Protein AF-A0AAU0F5E6-F1 (afdb_monomer)

Sequence (83 aa):
MSINLIGSHYTTNSSQFDHEWRIADNVDIFNNDMNLKAKQTGIVGEIAHTHQFEKGKLSSGYRISNTAIANDLVNLLVRRITM

Nearest PDB structures (foldseek):
  6h04-assembly1_C  TM=2.589E-01  e=2.825E-01  Homo sapiens
  6yfb-assembly1_AA  TM=2.560E-01  e=3.890E-01  Leviviridae sp.
  8b0g-assembly1_C  TM=2.467E-01  e=8.940E-01  Homo sapiens
  5fmw-assembly1_A  TM=1.518E-01  e=2.332E-01  Homo sapiens
  4v2t-assembly1_A  TM=3.160E-01  e=6.098E+00  Pleurotus ostreatus

Secondary structure (DSSP, 8-state):
-EEEEEEEEEEEEEEEEEEEEETTTTEEEEEEEEEEEEEEEEEEEEEEEEEEETTEEEEEEEEEEEEEEEEEEE---------

Organism: NCBI:txid1735111

Foldseek 3Di:
DDKDKDKDKDKDKDWDFDWDADPVVRDTLDTFTKIKIKIKIKMKIKDKDWDDDPVGIDMDIDMDMDMDIDMDMDGDDDDDPDD

Structure (mmCIF, N/CA/C/O backbone):
data_AF-A0AAU0F5E6-F1
#
_entry.id   AF-A0AAU0F5E6-F1
#
loop_
_atom_site.group_PDB
_atom_site.id
_atom_site.type_symbol
_atom_site.label_atom_id
_atom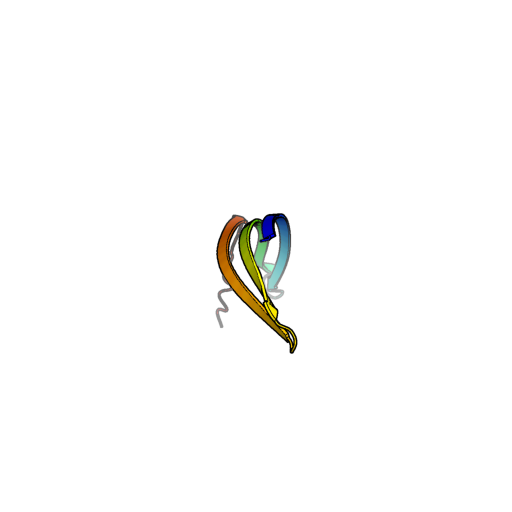_site.label_alt_id
_atom_site.label_comp_id
_atom_site.label_asym_id
_atom_site.label_entity_id
_atom_site.label_seq_id
_atom_site.pdbx_PDB_ins_code
_atom_site.Cartn_x
_atom_site.Cartn_y
_atom_sit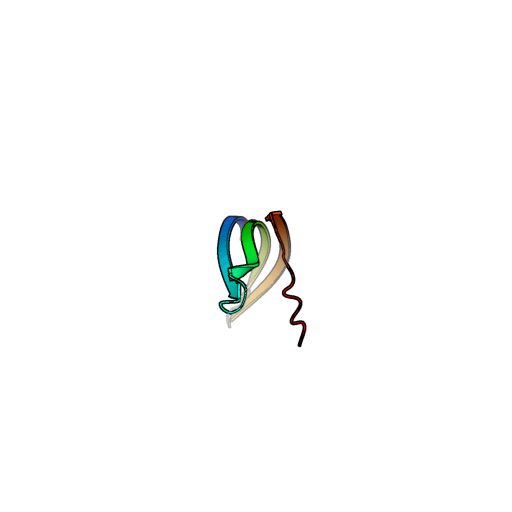e.Cartn_z
_atom_site.occupancy
_atom_site.B_iso_or_equiv
_atom_site.auth_seq_id
_atom_site.auth_comp_id
_atom_site.auth_asym_id
_atom_site.auth_atom_id
_atom_site.pdbx_PDB_model_num
ATOM 1 N N . MET A 1 1 ? -14.327 0.833 26.807 1.00 84.81 1 MET A N 1
ATOM 2 C CA . MET A 1 1 ? -14.466 0.966 25.340 1.00 84.81 1 MET A CA 1
ATOM 3 C C . MET A 1 1 ? -13.175 1.543 24.803 1.00 84.81 1 MET A C 1
ATOM 5 O O . MET A 1 1 ? -12.567 2.343 25.505 1.00 84.81 1 MET A O 1
ATOM 9 N N . SER A 1 2 ? -12.767 1.143 23.607 1.00 91.62 2 SER A N 1
ATOM 10 C CA . SER A 1 2 ? -11.608 1.685 22.903 1.00 91.62 2 SER A CA 1
ATOM 11 C C . SER A 1 2 ? -12.008 2.091 21.492 1.00 91.62 2 SER A C 1
ATOM 13 O O . SER A 1 2 ? -12.816 1.411 20.857 1.00 91.62 2 SER A O 1
ATOM 15 N N . ILE A 1 3 ? -11.430 3.190 21.017 1.00 94.69 3 ILE A N 1
ATOM 16 C CA . ILE A 1 3 ? -11.565 3.674 19.645 1.00 94.69 3 ILE A CA 1
ATOM 17 C C . ILE A 1 3 ? -10.149 3.844 19.102 1.00 94.69 3 ILE A C 1
ATOM 19 O O . ILE A 1 3 ? -9.348 4.537 19.727 1.00 94.69 3 ILE A O 1
ATOM 23 N N . ASN A 1 4 ? -9.854 3.225 17.961 1.00 95.31 4 ASN A N 1
ATOM 24 C CA . ASN A 1 4 ? -8.583 3.384 17.260 1.00 95.31 4 ASN A CA 1
ATOM 25 C C . ASN A 1 4 ? -8.834 3.890 15.842 1.00 95.31 4 ASN A C 1
ATOM 27 O O . ASN A 1 4 ? -9.760 3.437 15.167 1.00 95.31 4 ASN A O 1
ATOM 31 N N . LEU A 1 5 ? -7.978 4.798 15.384 1.00 96.06 5 LEU A N 1
ATOM 32 C CA . LEU A 1 5 ? -7.962 5.276 14.010 1.00 96.06 5 LEU A CA 1
ATOM 33 C C . LEU A 1 5 ? -6.521 5.275 13.509 1.00 96.06 5 LEU A C 1
ATOM 35 O O . LEU A 1 5 ? -5.659 5.925 14.096 1.00 96.06 5 LEU A O 1
ATOM 39 N N . ILE A 1 6 ? -6.268 4.545 12.427 1.00 96.88 6 ILE A N 1
ATOM 40 C CA . ILE A 1 6 ? -4.960 4.451 11.783 1.00 96.88 6 ILE A CA 1
ATOM 41 C C . ILE A 1 6 ? -5.109 4.879 10.329 1.00 96.88 6 ILE A C 1
ATOM 43 O O . ILE A 1 6 ? -5.963 4.362 9.610 1.00 96.88 6 ILE A O 1
ATOM 47 N N . GLY A 1 7 ? -4.265 5.812 9.898 1.00 96.94 7 GLY A N 1
ATOM 48 C CA . GLY A 1 7 ? -4.111 6.198 8.500 1.00 96.94 7 GLY A CA 1
ATOM 49 C C . GLY A 1 7 ? -2.741 5.779 7.977 1.00 96.94 7 GLY A C 1
ATOM 50 O O . GLY A 1 7 ? -1.759 5.800 8.718 1.00 96.94 7 GLY A O 1
ATOM 51 N N . SER A 1 8 ? -2.667 5.418 6.702 1.00 96.25 8 SER A N 1
ATOM 52 C CA . SER A 1 8 ? -1.410 5.168 6.003 1.00 96.25 8 SER A CA 1
ATOM 53 C C . SER A 1 8 ? -1.391 5.878 4.655 1.00 96.25 8 SER A C 1
ATOM 55 O O . SER A 1 8 ? -2.406 5.999 3.967 1.00 96.25 8 SER A O 1
ATOM 57 N N . HIS A 1 9 ? -0.215 6.371 4.282 1.00 96.88 9 HIS A N 1
ATOM 58 C CA . HIS A 1 9 ? 0.048 6.935 2.969 1.00 96.88 9 HIS A CA 1
ATOM 59 C C . HIS A 1 9 ? 1.478 6.584 2.588 1.00 96.88 9 HIS A C 1
ATOM 61 O O . HIS A 1 9 ? 2.411 6.921 3.318 1.00 96.88 9 HIS A O 1
ATOM 67 N N . TYR A 1 10 ? 1.658 5.921 1.455 1.00 95.62 10 TYR A N 1
ATOM 68 C CA . TYR A 1 10 ? 2.981 5.670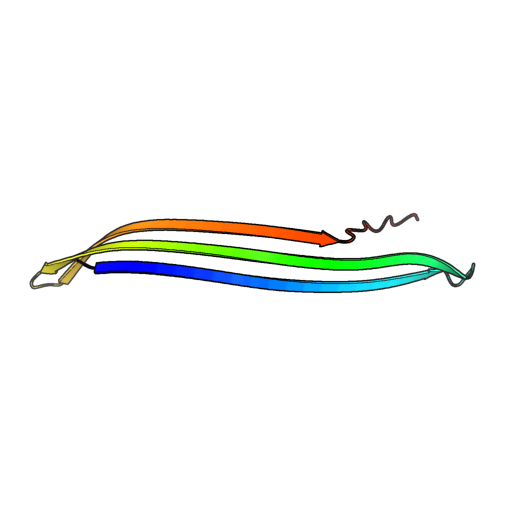 0.908 1.00 95.62 10 TYR A CA 1
ATOM 69 C C . TYR A 1 10 ? 2.969 5.734 -0.610 1.00 95.62 10 TYR A C 1
ATOM 71 O O . TYR A 1 10 ? 1.967 5.469 -1.275 1.00 95.62 10 TYR A O 1
ATOM 79 N N . THR A 1 11 ? 4.115 6.128 -1.151 1.00 96.25 11 THR A N 1
ATOM 80 C CA . THR A 1 11 ? 4.377 6.157 -2.584 1.00 96.25 11 THR A CA 1
ATOM 81 C C . THR A 1 11 ? 5.562 5.250 -2.863 1.00 96.25 11 THR A C 1
ATOM 83 O O . THR A 1 11 ? 6.625 5.422 -2.268 1.00 96.25 11 THR A O 1
ATOM 86 N N . THR A 1 12 ? 5.383 4.314 -3.782 1.00 95.94 12 THR A N 1
ATOM 87 C CA . THR A 1 12 ? 6.438 3.440 -4.286 1.00 95.94 12 THR A CA 1
ATOM 88 C C . THR A 1 12 ? 6.742 3.845 -5.718 1.00 95.94 12 THR A C 1
ATOM 90 O O . THR A 1 12 ? 5.831 3.976 -6.531 1.00 95.94 12 THR A O 1
ATOM 93 N N . ASN A 1 13 ? 8.021 4.050 -6.020 1.00 94.94 13 ASN A N 1
ATOM 94 C CA . ASN A 1 13 ? 8.491 4.285 -7.381 1.00 94.94 13 ASN A CA 1
ATOM 95 C C . ASN A 1 13 ? 9.293 3.058 -7.820 1.00 94.94 13 ASN A C 1
ATOM 97 O O . ASN A 1 13 ? 10.110 2.549 -7.050 1.00 94.94 13 ASN A O 1
ATOM 101 N N . SER A 1 14 ? 9.058 2.592 -9.036 1.00 91.50 14 SER A N 1
ATOM 102 C CA . SER A 1 14 ? 9.772 1.491 -9.668 1.00 91.50 14 SER A CA 1
ATOM 103 C C . SER A 1 14 ? 10.088 1.895 -11.098 1.00 91.50 14 SER A C 1
ATOM 105 O O . SER A 1 14 ? 9.247 2.482 -11.772 1.00 91.50 14 SER A O 1
ATOM 107 N N . SER A 1 15 ? 11.298 1.604 -11.556 1.00 91.38 15 SER A N 1
ATOM 108 C CA . SER A 1 15 ? 11.687 1.811 -12.943 1.00 91.38 15 SER A CA 1
ATOM 109 C C . SER A 1 15 ? 12.368 0.566 -13.485 1.00 91.38 15 SER A C 1
ATOM 111 O O . SER A 1 15 ? 12.995 -0.193 -12.741 1.00 91.38 15 SER A O 1
ATOM 113 N N . GLN A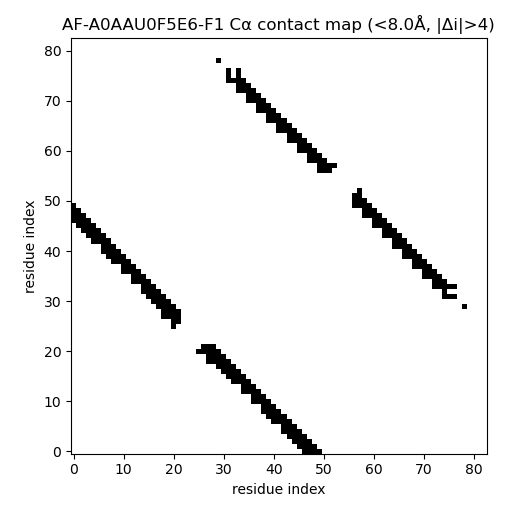 1 16 ? 12.240 0.363 -14.788 1.00 88.25 16 GLN A N 1
ATOM 114 C CA . GLN A 1 16 ? 12.941 -0.677 -15.519 1.00 88.25 16 GLN A CA 1
ATOM 115 C C . GLN A 1 16 ? 13.449 -0.079 -16.819 1.00 88.25 16 GLN A C 1
ATOM 117 O O . GLN A 1 16 ? 12.678 0.509 -17.568 1.00 88.25 16 GLN A O 1
ATOM 122 N N . PHE A 1 17 ? 14.737 -0.269 -17.073 1.00 89.94 17 PHE A N 1
ATOM 123 C CA . PHE A 1 17 ? 15.376 0.096 -18.323 1.00 89.94 17 PHE A CA 1
ATOM 124 C C . PHE A 1 17 ? 15.994 -1.162 -18.925 1.00 89.94 17 PHE A C 1
ATOM 126 O O . PHE A 1 17 ? 16.873 -1.765 -18.307 1.00 89.94 17 PHE A O 1
ATOM 133 N N . ASP A 1 18 ? 15.488 -1.591 -20.076 1.00 86.75 18 ASP A N 1
ATOM 134 C CA . ASP A 1 18 ? 15.835 -2.873 -20.679 1.00 86.75 18 ASP A CA 1
ATOM 135 C C . ASP A 1 18 ? 15.911 -2.754 -22.204 1.00 86.75 18 ASP A C 1
ATOM 137 O O . ASP A 1 18 ? 15.029 -2.162 -22.827 1.00 86.75 18 ASP A O 1
ATOM 141 N N . HIS A 1 19 ? 16.977 -3.302 -22.789 1.00 87.81 19 HIS A N 1
ATOM 142 C CA . HIS A 1 19 ? 17.235 -3.269 -24.225 1.00 87.81 19 HIS A CA 1
ATOM 143 C C . HIS A 1 19 ? 17.636 -4.652 -24.750 1.00 87.81 19 HIS A C 1
ATOM 145 O O . HIS A 1 19 ? 18.503 -5.309 -24.172 1.00 87.81 19 HIS A O 1
ATOM 151 N N . GLU A 1 20 ? 17.087 -5.062 -25.895 1.00 85.31 20 GLU A N 1
ATOM 152 C CA . GLU A 1 20 ? 17.461 -6.299 -26.592 1.00 85.31 20 GLU A CA 1
ATOM 153 C C . GLU A 1 20 ? 17.914 -5.982 -28.021 1.00 85.31 20 GLU A C 1
ATOM 155 O O . GLU A 1 20 ? 17.197 -5.352 -28.798 1.00 85.31 20 GLU A O 1
ATOM 160 N N . TRP A 1 21 ? 19.105 -6.460 -28.388 1.00 88.81 21 TRP A N 1
ATOM 161 C CA . TRP A 1 21 ? 19.733 -6.179 -29.680 1.00 88.81 21 TRP A CA 1
ATOM 162 C C . TRP A 1 21 ? 19.864 -7.446 -30.517 1.00 88.81 21 TRP A C 1
ATOM 164 O O . TRP A 1 21 ? 20.365 -8.471 -30.045 1.00 88.81 21 TRP A O 1
ATOM 174 N N . ARG A 1 22 ? 19.505 -7.367 -31.800 1.00 87.94 22 ARG A N 1
ATOM 175 C CA . ARG A 1 22 ? 19.786 -8.429 -32.770 1.00 87.94 22 ARG A CA 1
ATOM 176 C C . ARG A 1 22 ? 21.124 -8.171 -33.456 1.00 87.94 22 ARG A C 1
ATOM 178 O O . ARG A 1 22 ? 21.220 -7.324 -34.339 1.00 87.94 22 ARG A O 1
ATOM 185 N N . ILE A 1 23 ? 22.139 -8.952 -33.079 1.00 87.56 23 ILE A N 1
ATOM 186 C CA . ILE A 1 23 ? 23.528 -8.801 -33.558 1.00 87.56 23 ILE A CA 1
ATOM 187 C C . ILE A 1 23 ? 23.639 -8.954 -35.083 1.00 87.56 23 ILE A C 1
ATOM 189 O O . ILE A 1 23 ? 24.421 -8.242 -35.701 1.00 87.56 23 ILE A O 1
ATOM 193 N N . ALA A 1 24 ? 22.845 -9.844 -35.691 1.00 86.94 24 ALA A N 1
ATOM 194 C CA . ALA A 1 24 ? 22.907 -10.131 -37.128 1.00 86.94 24 ALA A CA 1
ATOM 195 C C . ALA A 1 24 ? 22.690 -8.888 -38.011 1.00 86.94 24 ALA A C 1
ATOM 197 O O . ALA A 1 24 ? 23.347 -8.748 -39.039 1.00 86.94 24 ALA A O 1
ATOM 198 N N . ASP A 1 25 ? 21.823 -7.972 -37.567 1.00 88.31 25 ASP A N 1
ATOM 199 C CA . ASP A 1 25 ? 21.384 -6.825 -38.370 1.00 88.31 25 ASP A CA 1
ATOM 200 C C . ASP A 1 25 ? 21.617 -5.486 -37.650 1.00 88.31 25 ASP A C 1
ATOM 202 O O . ASP A 1 25 ? 21.239 -4.433 -38.156 1.00 88.31 25 ASP A O 1
ATOM 206 N N . ASN A 1 26 ? 22.209 -5.525 -36.451 1.00 83.81 26 ASN A N 1
ATOM 207 C CA . ASN A 1 26 ? 22.421 -4.375 -35.572 1.00 83.81 26 ASN A CA 1
ATOM 208 C C . ASN A 1 26 ? 21.130 -3.583 -35.261 1.00 83.81 26 ASN A C 1
ATOM 210 O O . ASN A 1 26 ? 21.126 -2.351 -35.253 1.00 83.81 26 ASN A O 1
ATOM 214 N N . VAL A 1 27 ? 20.024 -4.295 -35.022 1.00 87.62 27 VAL A N 1
ATOM 215 C CA . VAL A 1 27 ? 18.7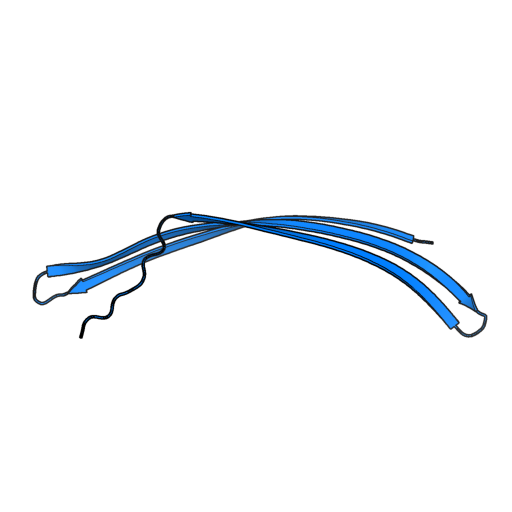01 -3.703 -34.749 1.00 87.62 27 VAL A CA 1
ATOM 216 C C . VAL A 1 27 ? 18.376 -3.782 -33.257 1.00 87.62 27 VAL A C 1
ATOM 218 O O . VAL A 1 27 ? 18.503 -4.851 -32.660 1.00 87.62 27 VAL A O 1
ATOM 221 N N . ASP A 1 28 ? 17.914 -2.668 -32.681 1.00 83.94 28 ASP A N 1
ATOM 222 C CA . ASP A 1 28 ? 17.267 -2.626 -31.363 1.00 83.94 28 ASP A CA 1
ATOM 223 C C . ASP A 1 28 ? 15.851 -3.200 -31.498 1.00 83.94 28 ASP A C 1
ATOM 225 O O . ASP A 1 28 ? 14.971 -2.585 -32.108 1.00 83.94 28 ASP A O 1
ATOM 229 N N . ILE A 1 29 ? 15.650 -4.428 -31.028 1.00 84.94 29 ILE A N 1
ATOM 230 C CA . ILE A 1 29 ? 14.377 -5.147 -31.181 1.00 84.94 29 ILE A CA 1
ATOM 231 C C . ILE A 1 29 ? 13.479 -5.005 -29.952 1.00 84.94 29 ILE A C 1
ATOM 233 O O . ILE A 1 29 ? 12.303 -5.373 -30.006 1.00 84.94 29 ILE A O 1
ATOM 237 N N . PHE A 1 30 ? 14.007 -4.466 -28.855 1.00 85.56 30 PHE A N 1
ATOM 238 C CA . PHE A 1 30 ? 13.252 -4.225 -27.639 1.00 85.56 30 PHE A CA 1
ATOM 239 C C . PHE A 1 30 ? 13.889 -3.076 -26.877 1.00 85.56 30 PHE A C 1
ATOM 241 O O . PHE A 1 30 ? 15.039 -3.177 -26.486 1.00 85.56 30 PHE A O 1
ATOM 248 N N . ASN A 1 31 ? 13.111 -2.033 -26.615 1.00 85.69 31 ASN A N 1
ATOM 249 C CA . ASN A 1 31 ? 13.507 -0.917 -25.770 1.00 85.69 31 ASN A CA 1
ATOM 250 C C . ASN A 1 31 ? 12.360 -0.644 -24.797 1.00 85.69 31 ASN A C 1
ATOM 252 O O . ASN A 1 31 ? 11.273 -0.217 -25.200 1.00 85.69 31 ASN A O 1
ATOM 256 N N . ASN A 1 32 ? 12.595 -0.941 -23.525 1.00 86.75 32 ASN A N 1
ATOM 257 C CA . ASN A 1 32 ? 11.644 -0.743 -22.450 1.00 86.75 32 ASN A CA 1
ATOM 258 C C . ASN A 1 32 ? 12.236 0.195 -21.403 1.00 86.75 32 ASN A C 1
ATOM 260 O O . ASN A 1 32 ? 13.042 -0.214 -20.574 1.00 86.75 32 ASN A O 1
ATOM 264 N N . ASP A 1 33 ? 11.777 1.439 -21.433 1.00 89.62 33 ASP A N 1
ATOM 265 C CA . ASP A 1 33 ? 11.982 2.443 -20.392 1.00 89.62 33 ASP A CA 1
ATOM 266 C C . ASP A 1 33 ? 10.667 2.630 -19.626 1.00 89.62 33 ASP A C 1
ATOM 268 O O . ASP A 1 33 ? 9.844 3.473 -19.985 1.00 89.62 33 ASP A O 1
ATOM 272 N N . MET A 1 34 ? 10.415 1.752 -18.655 1.00 91.31 34 MET A N 1
ATOM 273 C CA . MET A 1 34 ? 9.207 1.734 -17.831 1.00 91.31 34 MET A CA 1
ATOM 274 C C . MET A 1 34 ? 9.424 2.515 -16.538 1.00 91.31 34 MET A C 1
ATOM 276 O O . MET A 1 34 ? 10.421 2.332 -15.836 1.00 91.31 34 MET A O 1
ATOM 280 N N . ASN A 1 35 ? 8.424 3.308 -16.158 1.00 91.94 35 ASN A N 1
ATOM 281 C CA . ASN A 1 35 ? 8.384 4.014 -14.884 1.00 91.94 35 ASN A CA 1
ATOM 282 C C . ASN A 1 35 ? 6.995 3.882 -14.249 1.00 91.94 35 ASN A C 1
ATOM 284 O O . ASN A 1 35 ? 5.998 4.331 -14.812 1.00 91.94 35 ASN A O 1
ATOM 288 N N . LEU A 1 36 ? 6.934 3.265 -13.072 1.00 91.94 36 LEU A N 1
ATOM 289 C CA . LEU A 1 36 ? 5.721 3.021 -12.306 1.00 91.94 36 LEU A CA 1
ATOM 290 C C . LEU A 1 36 ? 5.784 3.747 -10.963 1.00 91.94 36 LEU A C 1
ATOM 292 O O . LEU A 1 36 ? 6.621 3.458 -10.106 1.00 91.94 36 LEU A O 1
ATOM 296 N N . LYS A 1 37 ? 4.810 4.620 -10.736 1.00 95.56 37 LYS A N 1
ATOM 297 C CA . LYS A 1 37 ? 4.558 5.271 -9.457 1.00 95.56 37 LYS A CA 1
ATOM 298 C C . LYS A 1 37 ? 3.236 4.782 -8.879 1.00 95.56 37 LYS A C 1
ATOM 300 O O . LYS A 1 37 ? 2.159 5.173 -9.323 1.00 95.56 37 LYS A O 1
ATOM 305 N N . ALA A 1 38 ? 3.323 3.954 -7.848 1.00 95.75 38 ALA A N 1
ATOM 306 C CA . ALA A 1 38 ? 2.176 3.465 -7.098 1.00 95.75 38 ALA A CA 1
ATOM 307 C C . ALA A 1 38 ? 1.969 4.328 -5.849 1.00 95.75 38 ALA A C 1
ATOM 309 O O . ALA A 1 38 ? 2.856 4.448 -5.004 1.00 95.75 38 ALA A O 1
ATOM 310 N N . LYS A 1 39 ? 0.794 4.937 -5.717 1.00 97.31 39 LYS A N 1
ATOM 311 C CA . LYS A 1 39 ? 0.363 5.657 -4.515 1.00 97.31 39 LYS A CA 1
ATOM 312 C C . LYS A 1 39 ? -0.671 4.807 -3.801 1.00 97.31 39 LYS A C 1
ATOM 314 O O . LYS A 1 39 ? -1.684 4.449 -4.398 1.00 97.31 39 LYS A O 1
ATOM 319 N N . GLN A 1 40 ? -0.443 4.527 -2.526 1.00 97.00 40 GLN A N 1
ATOM 320 C CA . GLN A 1 40 ? -1.381 3.786 -1.701 1.00 97.00 40 GLN A CA 1
ATOM 321 C C . GLN A 1 40 ? -1.761 4.597 -0.470 1.00 97.00 40 GLN A C 1
ATOM 323 O O . GLN A 1 40 ? -0.902 5.105 0.256 1.00 97.00 40 GLN A O 1
ATOM 328 N N . THR A 1 41 ? -3.063 4.704 -0.235 1.00 97.25 41 THR A N 1
ATOM 329 C CA . THR A 1 41 ? -3.630 5.281 0.980 1.00 97.25 41 THR A CA 1
ATOM 330 C C . THR A 1 41 ? -4.494 4.252 1.681 1.00 97.25 41 THR A C 1
ATOM 332 O O . THR A 1 41 ? -5.169 3.442 1.047 1.00 97.25 41 THR A O 1
ATOM 335 N N . GLY A 1 42 ? -4.459 4.259 3.005 1.00 96.44 42 GLY A N 1
ATOM 336 C CA . GLY A 1 42 ? -5.234 3.352 3.830 1.00 96.44 42 GLY A CA 1
ATOM 337 C C . GLY A 1 42 ? -5.816 4.070 5.030 1.00 96.44 42 GLY A C 1
ATOM 338 O O . GLY A 1 42 ? -5.220 4.999 5.573 1.00 96.44 42 GLY A O 1
ATOM 339 N N . ILE A 1 43 ? -6.986 3.620 5.456 1.00 97.56 43 ILE A N 1
ATOM 340 C CA . ILE A 1 43 ? -7.596 4.012 6.717 1.00 97.56 43 ILE A CA 1
ATOM 341 C C . ILE A 1 43 ? -8.205 2.782 7.377 1.00 97.56 43 ILE A C 1
ATOM 343 O O . ILE A 1 43 ? -8.820 1.941 6.718 1.00 97.56 43 ILE A O 1
ATOM 347 N N . VAL A 1 44 ? -8.021 2.675 8.686 1.00 97.56 44 VAL A N 1
ATOM 348 C CA . VAL A 1 44 ? -8.598 1.639 9.538 1.00 97.56 44 VAL A CA 1
ATOM 349 C C . VAL A 1 44 ? -9.184 2.325 10.761 1.00 97.56 44 VAL A C 1
ATOM 351 O O . VAL A 1 44 ? -8.466 2.990 11.502 1.00 97.56 44 VAL A O 1
ATOM 354 N N . GLY A 1 45 ? -10.484 2.157 10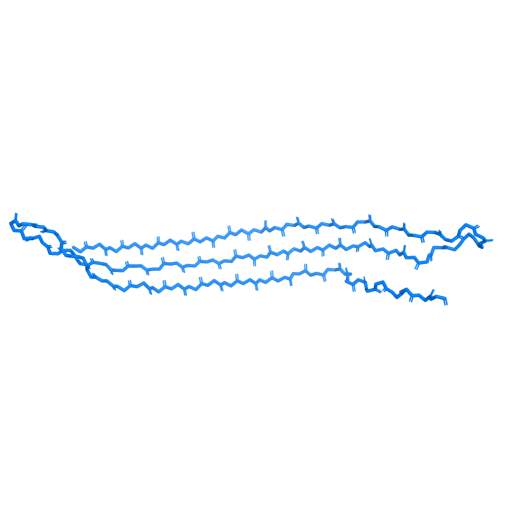.965 1.00 97.12 45 GLY A N 1
ATOM 355 C CA . GLY A 1 45 ? -11.189 2.570 12.170 1.00 97.12 45 GLY A CA 1
ATOM 356 C C . GLY A 1 45 ? -11.670 1.347 12.939 1.00 97.12 45 GLY A C 1
ATOM 357 O O . GLY A 1 45 ? -12.217 0.414 12.348 1.00 97.12 45 GLY A O 1
ATOM 358 N N . GLU A 1 46 ? -11.482 1.350 14.252 1.00 97.19 46 GLU A N 1
ATOM 359 C CA . GLU A 1 46 ? -11.901 0.267 15.137 1.00 97.19 46 GLU A CA 1
ATOM 360 C C . GLU A 1 46 ? -12.616 0.831 16.360 1.00 97.19 46 GLU A C 1
ATOM 362 O O . GLU A 1 46 ? -12.152 1.788 16.980 1.00 97.19 46 GLU A O 1
ATOM 367 N N . ILE A 1 47 ? -13.723 0.196 16.735 1.00 95.50 47 ILE A N 1
ATOM 368 C CA . ILE A 1 47 ? -14.376 0.390 18.027 1.00 95.50 47 ILE A CA 1
ATOM 369 C C . ILE A 1 47 ? -14.492 -0.962 18.717 1.00 95.50 47 ILE A C 1
ATOM 371 O O . ILE A 1 47 ? -14.971 -1.926 18.120 1.00 95.50 47 ILE A O 1
ATOM 375 N N . ALA A 1 48 ? -14.067 -1.042 19.975 1.00 94.94 48 ALA A N 1
ATOM 376 C CA . ALA A 1 48 ? -14.179 -2.259 20.765 1.00 94.94 48 ALA A CA 1
ATOM 377 C C . ALA A 1 48 ? -14.697 -1.983 22.179 1.00 94.94 48 ALA A C 1
ATOM 379 O O . ALA A 1 48 ? -14.431 -0.955 22.809 1.00 94.94 48 ALA A O 1
ATOM 380 N N . HIS A 1 49 ? -15.450 -2.940 22.697 1.00 94.88 49 HIS A N 1
ATOM 381 C CA . HIS A 1 49 ? -15.923 -2.990 24.065 1.00 94.88 49 HIS A CA 1
ATOM 382 C C . HIS A 1 49 ? -15.440 -4.294 24.695 1.00 94.88 49 HIS A C 1
ATOM 384 O O . HIS A 1 49 ? -15.657 -5.369 24.142 1.00 94.88 49 HIS A O 1
ATOM 390 N N . THR A 1 50 ? -14.793 -4.189 25.852 1.00 94.06 50 THR A N 1
ATOM 391 C CA . THR A 1 50 ? -14.321 -5.338 26.624 1.00 94.06 50 THR A CA 1
ATOM 392 C C . THR A 1 50 ? -15.081 -5.390 27.935 1.00 94.06 50 THR A C 1
ATOM 394 O O . THR A 1 50 ? -15.020 -4.441 28.716 1.00 94.06 50 THR A O 1
ATOM 397 N N . HIS A 1 51 ? -15.759 -6.506 28.179 1.00 93.50 51 HIS A N 1
ATOM 398 C CA . HIS A 1 51 ? -16.358 -6.829 29.462 1.00 93.50 51 HIS A CA 1
ATOM 399 C C . HIS A 1 51 ? -15.422 -7.749 30.254 1.00 93.50 51 HIS A C 1
ATOM 401 O O . HIS A 1 51 ? -14.895 -8.734 29.726 1.00 93.50 51 HIS A O 1
ATOM 407 N N . GLN A 1 52 ? -15.212 -7.426 31.528 1.00 93.31 52 GLN A N 1
ATOM 408 C CA . GLN A 1 52 ? -14.382 -8.200 32.447 1.00 93.31 52 GLN A CA 1
ATOM 409 C C . GLN A 1 52 ? -15.280 -9.056 33.346 1.00 93.31 52 GLN A C 1
ATOM 411 O O . GLN A 1 52 ? -16.144 -8.532 34.040 1.00 93.31 52 GLN A O 1
ATOM 416 N N . PHE A 1 53 ? -15.049 -10.365 33.359 1.00 92.38 53 PHE A N 1
ATOM 417 C CA . PHE A 1 53 ? -15.652 -11.314 34.295 1.00 92.38 53 PHE A CA 1
ATOM 418 C C . PHE A 1 53 ? -14.606 -11.769 35.321 1.00 92.38 53 PHE A C 1
ATOM 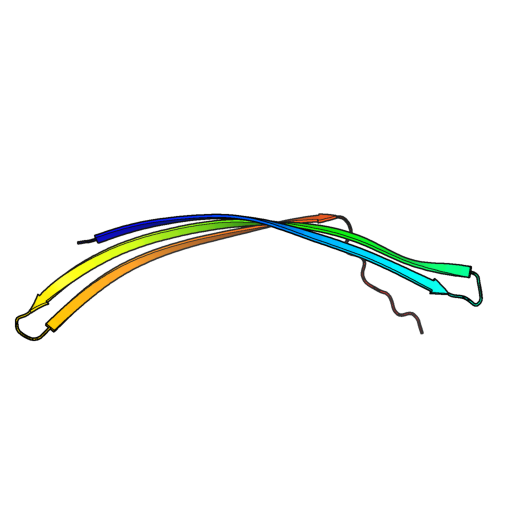420 O O . PHE A 1 53 ? -13.401 -11.625 35.095 1.00 92.38 53 PHE A O 1
ATOM 427 N N . GLU A 1 54 ? -15.053 -12.394 36.413 1.00 91.38 54 GLU A N 1
ATOM 428 C CA . GLU A 1 54 ? -14.163 -13.008 37.415 1.00 91.38 54 GLU A CA 1
ATOM 429 C C . GLU A 1 54 ? -13.193 -14.033 36.811 1.00 91.38 54 GLU A C 1
ATOM 431 O O . GLU A 1 54 ? -12.049 -14.130 37.241 1.00 91.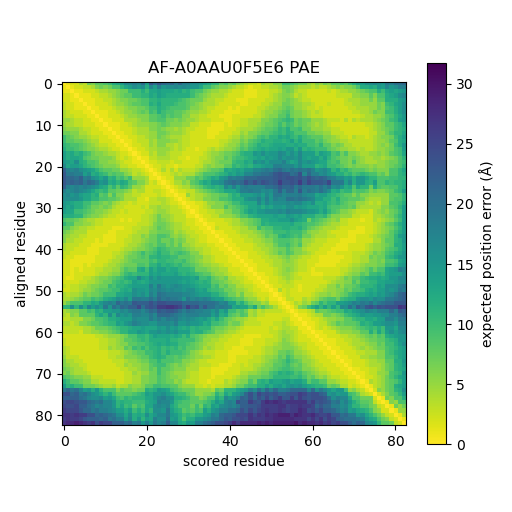38 54 GLU A O 1
ATOM 436 N N . LYS A 1 55 ? -13.632 -14.785 35.792 1.00 90.44 55 LYS A N 1
ATOM 437 C CA . LYS A 1 55 ? -12.850 -15.871 35.175 1.00 90.44 55 LYS A CA 1
ATOM 438 C C . LYS A 1 55 ? -12.298 -15.544 33.781 1.00 90.44 55 LYS A C 1
ATOM 440 O O . LYS A 1 55 ? -11.766 -16.436 33.127 1.00 90.44 55 LYS A O 1
ATOM 445 N N . GLY A 1 56 ? -12.418 -14.304 33.292 1.00 89.50 56 GLY A N 1
ATOM 446 C CA . GLY A 1 56 ? -11.904 -13.958 31.960 1.00 89.50 56 GLY A CA 1
ATOM 447 C C . GLY A 1 56 ? -12.375 -12.619 31.395 1.00 89.50 56 GLY A C 1
ATOM 448 O O . GLY A 1 56 ? -13.076 -11.857 32.055 1.00 89.50 56 GLY A O 1
ATOM 449 N N . LYS A 1 57 ? -11.982 -12.330 30.150 1.00 93.19 57 LYS A N 1
ATOM 450 C CA . LYS A 1 57 ? -12.362 -11.114 29.411 1.00 93.19 57 LYS A CA 1
ATOM 451 C C . LYS A 1 57 ? -13.072 -11.497 28.121 1.00 93.19 57 LYS A C 1
ATOM 453 O O . LYS A 1 57 ? -12.600 -12.387 27.420 1.00 93.19 57 LYS A O 1
ATOM 458 N N . LEU A 1 58 ? -14.151 -10.798 27.787 1.00 91.62 58 LEU A N 1
ATOM 459 C CA . LEU A 1 58 ? -14.798 -10.893 26.480 1.00 91.62 58 LEU A CA 1
ATOM 460 C C . LEU A 1 58 ? -14.714 -9.538 25.789 1.00 91.62 58 LEU A C 1
ATOM 462 O O . LEU A 1 58 ? -15.159 -8.539 26.348 1.00 91.62 58 LEU A O 1
ATOM 466 N N . SER A 1 59 ? -14.170 -9.515 24.576 1.00 90.75 59 SER A N 1
ATOM 467 C CA . SER A 1 59 ? -14.116 -8.317 23.738 1.00 90.75 59 SER A CA 1
ATOM 468 C C . SER A 1 59 ? -14.983 -8.496 22.499 1.00 90.75 59 SER A C 1
ATOM 470 O O . SER A 1 59 ? -14.916 -9.527 21.837 1.00 90.75 59 SER A O 1
ATOM 472 N N . SER A 1 60 ? -15.757 -7.470 22.167 1.00 92.56 60 SER A N 1
ATOM 473 C CA . SER A 1 60 ? -16.570 -7.376 20.951 1.00 92.56 60 SER A CA 1
ATOM 474 C C . SER A 1 60 ? -16.356 -6.017 20.295 1.00 92.56 60 SER A C 1
ATOM 476 O O . SER A 1 60 ? -16.154 -5.030 21.003 1.00 92.56 60 SER A O 1
ATOM 478 N N . GLY A 1 61 ? -16.439 -5.925 18.971 1.00 94.88 61 GLY A N 1
ATOM 479 C CA . GLY A 1 61 ? -16.205 -4.662 18.280 1.00 94.88 61 GLY A CA 1
ATOM 480 C C . GLY A 1 61 ? -16.469 -4.713 16.782 1.00 94.88 61 GLY A C 1
ATOM 481 O O . GLY A 1 61 ? -16.780 -5.769 16.235 1.00 94.88 61 GLY A O 1
ATOM 482 N N . TYR A 1 62 ? -16.309 -3.559 16.139 1.00 95.19 62 TYR A N 1
ATOM 483 C CA . TYR A 1 62 ? -16.419 -3.386 14.694 1.00 95.19 62 TYR A CA 1
ATOM 484 C C . TYR A 1 62 ? -15.146 -2.742 14.150 1.00 95.19 62 TYR A C 1
ATOM 486 O O . TYR A 1 62 ? -14.592 -1.824 14.759 1.00 95.19 62 TYR A O 1
ATOM 494 N N . ARG A 1 63 ? -14.710 -3.215 12.981 1.00 96.44 63 ARG A N 1
ATOM 495 C CA . ARG A 1 63 ? -13.596 -2.651 12.219 1.00 96.44 63 ARG A CA 1
ATOM 496 C C . ARG A 1 63 ? -14.085 -2.260 10.835 1.00 96.44 63 ARG A C 1
ATOM 498 O O . ARG A 1 63 ? -14.694 -3.072 10.145 1.00 96.44 63 ARG A O 1
ATOM 505 N N . ILE A 1 64 ? -13.773 -1.037 10.428 1.00 94.94 64 ILE A N 1
ATOM 506 C CA . ILE A 1 64 ? -13.994 -0.538 9.073 1.00 94.94 64 ILE A CA 1
ATOM 507 C C . ILE A 1 64 ? -12.627 -0.201 8.492 1.00 94.94 64 ILE A C 1
ATOM 509 O O . ILE A 1 64 ? -11.807 0.436 9.152 1.00 94.94 64 ILE A O 1
ATOM 513 N N . SER A 1 65 ? -12.369 -0.623 7.260 1.00 96.38 65 SER A N 1
ATOM 514 C CA . SER A 1 65 ? -11.125 -0.294 6.572 1.00 96.38 65 SER A CA 1
ATOM 515 C C . SER A 1 65 ? -11.366 0.050 5.115 1.00 96.38 65 SER A C 1
ATOM 517 O O . SER A 1 65 ? -12.159 -0.608 4.443 1.00 96.38 65 SER A O 1
ATOM 519 N N . ASN A 1 66 ? -10.634 1.042 4.620 1.00 96.00 66 ASN A N 1
ATOM 520 C CA . ASN A 1 66 ? -10.555 1.353 3.202 1.00 96.00 66 ASN A CA 1
ATOM 521 C C . ASN A 1 66 ? -9.085 1.437 2.793 1.00 96.00 66 ASN A C 1
ATOM 523 O O . ASN A 1 66 ? -8.243 1.936 3.538 1.00 96.00 66 ASN A O 1
ATOM 527 N N . THR A 1 67 ? -8.764 0.898 1.625 1.00 96.69 67 THR A N 1
ATOM 528 C CA . THR A 1 67 ? -7.443 1.018 1.018 1.00 96.69 67 THR A CA 1
ATOM 529 C C . THR A 1 67 ? -7.639 1.369 -0.444 1.00 96.69 67 THR A C 1
ATOM 531 O O . THR A 1 67 ? -8.361 0.667 -1.151 1.00 96.69 67 THR A O 1
ATOM 534 N N . ALA A 1 68 ? -7.005 2.449 -0.883 1.00 96.19 68 ALA A N 1
ATOM 535 C CA . ALA A 1 68 ? -7.020 2.905 -2.261 1.00 96.19 68 ALA A CA 1
ATOM 536 C C . ALA A 1 68 ? -5.605 2.832 -2.834 1.00 96.19 68 ALA A C 1
ATOM 538 O 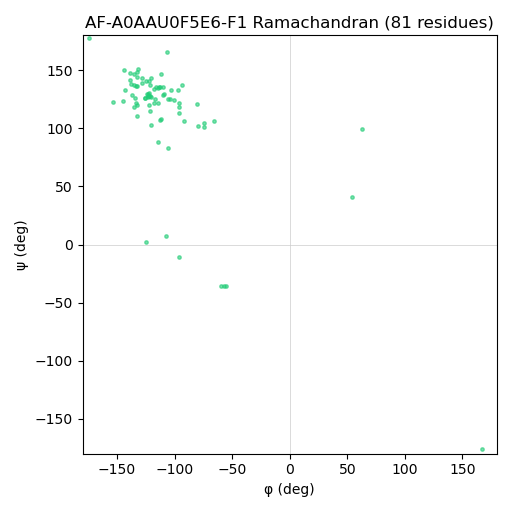O . ALA A 1 68 ? -4.638 3.232 -2.184 1.00 96.19 68 ALA A O 1
ATOM 539 N N . ILE A 1 69 ? -5.494 2.316 -4.056 1.00 95.50 69 ILE A N 1
ATOM 540 C CA . ILE A 1 69 ? -4.236 2.202 -4.793 1.00 95.50 69 ILE A CA 1
ATOM 541 C C . ILE A 1 69 ? -4.430 2.890 -6.139 1.00 95.50 69 ILE A C 1
ATOM 543 O O . ILE A 1 69 ? -5.366 2.573 -6.872 1.00 95.50 69 ILE A O 1
ATOM 547 N N . ALA A 1 70 ? -3.546 3.830 -6.455 1.00 95.25 70 ALA A N 1
ATOM 548 C CA . ALA A 1 70 ? -3.493 4.516 -7.735 1.00 95.25 70 ALA A CA 1
ATOM 549 C C . ALA A 1 70 ? -2.119 4.289 -8.366 1.00 95.25 70 ALA A C 1
ATOM 551 O O . ALA A 1 70 ? -1.098 4.539 -7.729 1.00 95.25 70 ALA A O 1
ATOM 552 N N . ASN A 1 71 ? -2.105 3.836 -9.617 1.00 91.88 71 ASN A N 1
ATOM 553 C CA . ASN A 1 71 ? -0.884 3.604 -10.376 1.00 91.88 71 ASN A CA 1
ATOM 554 C C . ASN A 1 71 ? -0.772 4.643 -11.486 1.00 91.88 71 ASN A C 1
ATOM 556 O O . ASN A 1 71 ? -1.711 4.837 -12.256 1.00 91.88 71 ASN A O 1
ATOM 560 N N . ASP A 1 72 ? 0.382 5.285 -11.549 1.00 92.19 72 ASP A N 1
ATOM 561 C CA . ASP A 1 72 ? 0.799 6.152 -12.638 1.00 92.19 72 ASP A CA 1
ATOM 562 C C . ASP A 1 72 ? 1.950 5.441 -13.352 1.00 92.19 72 ASP A C 1
ATOM 564 O O . ASP A 1 72 ? 3.015 5.237 -12.768 1.00 92.19 72 ASP A O 1
ATOM 568 N N . LEU A 1 73 ? 1.677 4.942 -14.555 1.00 90.25 73 LEU A N 1
ATOM 569 C CA . LEU A 1 73 ? 2.562 4.057 -15.302 1.00 90.25 73 LEU A CA 1
ATOM 570 C C . LEU A 1 73 ? 2.885 4.688 -16.651 1.00 90.25 73 LEU A C 1
ATOM 572 O O . LEU A 1 73 ? 1.997 4.891 -17.480 1.00 90.25 73 LEU A O 1
ATOM 576 N N . VAL A 1 74 ? 4.168 4.931 -16.880 1.00 86.62 74 VAL A N 1
ATOM 577 C CA . VAL A 1 74 ? 4.714 5.333 -18.171 1.00 86.62 74 VAL A CA 1
ATOM 578 C C . VAL A 1 74 ? 5.397 4.122 -18.782 1.00 86.62 74 VAL A C 1
ATOM 580 O O . VAL A 1 74 ? 6.280 3.540 -18.159 1.00 86.62 74 VAL A O 1
ATOM 583 N N . ASN A 1 75 ? 4.980 3.791 -20.006 1.00 75.19 75 ASN A N 1
ATOM 584 C CA . ASN A 1 75 ? 5.518 2.718 -20.838 1.00 75.19 75 ASN A CA 1
ATOM 585 C C . ASN A 1 75 ? 5.356 1.307 -20.234 1.00 75.19 75 ASN A C 1
ATOM 587 O O . ASN A 1 75 ? 6.127 0.862 -19.391 1.00 75.19 75 ASN A O 1
ATOM 591 N N . LEU A 1 76 ? 4.332 0.586 -20.700 1.00 72.44 76 LEU A N 1
ATOM 592 C CA . LEU A 1 76 ? 4.124 -0.836 -20.418 1.00 72.44 76 LEU A CA 1
ATOM 593 C C . LEU A 1 76 ? 4.265 -1.596 -21.737 1.00 72.44 76 LEU A C 1
ATOM 595 O O . LEU A 1 76 ? 3.283 -1.759 -22.465 1.00 72.44 76 LEU A O 1
ATOM 599 N N . LEU A 1 77 ? 5.483 -2.007 -22.087 1.00 71.12 77 LEU A N 1
ATOM 600 C CA . LEU A 1 77 ? 5.734 -2.634 -23.383 1.00 71.12 77 LEU A CA 1
ATOM 601 C C . LEU A 1 77 ? 5.706 -4.164 -23.272 1.00 71.12 77 LEU A C 1
ATOM 603 O O . LEU A 1 77 ? 6.482 -4.786 -22.550 1.00 71.12 77 LEU A O 1
ATOM 607 N N . VAL A 1 78 ? 4.772 -4.781 -23.998 1.00 60.56 78 VAL A N 1
ATOM 608 C CA . VAL A 1 78 ? 4.639 -6.240 -24.093 1.00 60.56 78 VAL A CA 1
ATOM 609 C C . VAL A 1 78 ? 5.661 -6.772 -25.095 1.00 60.56 78 VAL A C 1
ATOM 611 O O . VAL A 1 78 ? 5.623 -6.425 -26.276 1.00 60.56 78 VAL A O 1
ATOM 614 N N . ARG A 1 79 ? 6.547 -7.665 -24.643 1.00 64.25 79 ARG A N 1
ATOM 615 C CA . ARG A 1 79 ? 7.516 -8.363 -25.498 1.00 64.25 79 ARG A CA 1
ATOM 616 C C . ARG A 1 79 ? 6.783 -9.284 -26.483 1.00 64.25 79 ARG A C 1
ATOM 618 O O . ARG A 1 79 ? 6.288 -10.343 -26.096 1.00 64.25 79 ARG A O 1
ATOM 625 N N . ARG A 1 80 ? 6.719 -8.911 -27.767 1.00 56.69 80 ARG A N 1
ATOM 626 C CA . ARG A 1 80 ? 6.347 -9.846 -28.843 1.00 56.69 80 ARG A CA 1
ATOM 627 C C . ARG A 1 80 ? 7.564 -10.699 -29.188 1.00 56.69 80 ARG A C 1
ATOM 629 O O . ARG A 1 80 ? 8.463 -10.245 -29.887 1.00 56.69 80 ARG A O 1
ATOM 636 N N . ILE A 1 81 ? 7.582 -11.939 -28.705 1.00 56.34 81 ILE A N 1
ATOM 637 C CA . ILE A 1 81 ? 8.528 -12.949 -29.185 1.00 56.34 81 ILE A CA 1
ATOM 638 C C . ILE A 1 81 ? 8.026 -13.383 -30.563 1.00 56.34 81 ILE A C 1
ATOM 640 O O . ILE A 1 81 ? 7.048 -14.120 -30.664 1.00 56.34 81 ILE A O 1
ATOM 644 N N . THR A 1 82 ? 8.645 -12.871 -31.622 1.00 59.03 82 THR A N 1
ATOM 645 C CA . THR A 1 82 ? 8.407 -13.371 -32.981 1.00 59.03 82 THR A CA 1
ATOM 646 C C . THR A 1 82 ? 9.516 -14.379 -33.270 1.00 59.03 82 THR A C 1
ATOM 648 O O . THR A 1 82 ? 10.685 -13.997 -33.254 1.00 59.03 82 THR A O 1
ATOM 651 N N . MET A 1 83 ? 9.138 -15.658 -33.401 1.00 52.97 83 MET A N 1
ATOM 652 C CA . MET A 1 83 ? 10.017 -16.775 -33.786 1.00 52.97 83 MET A CA 1
ATOM 653 C C . MET A 1 83 ? 10.398 -16.705 -35.262 1.00 52.97 83 MET A C 1
ATOM 655 O O . MET A 1 83 ? 9.543 -16.253 -36.058 1.00 52.97 83 MET A O 1
#

Solvent-accessible surface area (backbone atoms only — not comparable to full-atom values): 5129 Å² total; per-residue (Å²): 113,51,78,48,78,48,77,47,76,51,74,49,77,48,74,46,79,49,79,42,73,41,78,93,76,74,40,80,78,40,81,40,70,26,39,36,39,38,38,38,38,36,40,39,40,38,42,38,40,68,50,81,54,100,90,49,75,50,74,51,69,53,78,50,73,52,75,49,78,48,78,50,74,44,63,87,79,80,85,79,85,79,130

Radius of gyration: 25.19 Å; Cα contacts (8 Å, |Δi|>4): 157; chains: 1; bounding box: 40×24×76 Å

pLDDT: mean 89.27, std 10.17, range [52.97, 97.56]

Mean predicted aligned error: 8.28 Å